Protein 4DZG (pdb70)

B-factor: mean 36.44, std 13.35, range [16.15, 97.82]

Sequence (107 aa):
DITTVPVVQFAGAHHSAQQLGSFTGYDTIHYTLVAAGQTMMTVIGGSSNANFNVFAPGAQPGQAEEAIGRNDGDGQWQGALPASSGYLIQVYQMMRRASARRRGEQQVPHSSLAVVSIQ

Organism: Aeromonas hydrophila subsp. hydrophila (strain ATCC 7966 / DSM 30187 / BCRC 13018 / CCUG 14551 / JCM 1027 / KCTC 2358 / NCIMB 9240 / NCTC 8049) (NCBI:txid380703)

Nearest PDB structures (foldseek):
  4dzg-assembly1_A  TM=1.010E+00  e=2.877E-20  Aeromonas hydrophila sub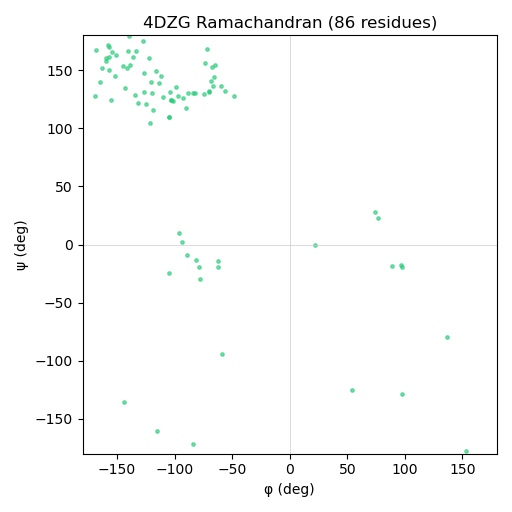sp. hydrophila ATCC 7966
  4g9s-assembly2_B  TM=7.688E-01  e=9.025E-09  Escherichia coli
  4dy5-assembly1_A  TM=7.658E-01  e=7.565E-09  Salmonella enterica subsp. enterica serovar Typhimurium
  4dy5-assembly3_C  TM=7.213E-01  e=1.211E-08  Salmonella enterica subsp. enterica serovar Typhimurium
  3ziw-assembly2_F  TM=6.158E-01  e=2.237E-04  Clostridium perfringens

Foldseek 3Di:
DEAEAEDDFDVFFKDKDDKDWQFYKYKYDYFDAFKKKKKKDDDPQKKKFKQDPPDDVVRDHGPDIQDPVGMDMDGHHDGTIIIMIGGDNVRSVVTDMTDMMMMMGID

CATH classification: 2.60.120.380

Secondary structure (DSSP, 8-state):
--EEEE------SEEE----BTT--EEEE------EEE--EESTT-EEEEE-TT--TTTS--SEE--TTS--EEE-SS---EEEEE--HHHHHTT-B--EE-EEEE-

InterPro domains:
  IPR007280 Peptidase, C-terminal, archaeal/bacterial [PF04151] (49-114)

Solvent-accessible surface area: 6732 Å² total

Radius of gyration: 13.24 Å; Cα contacts (8 Å, |Δi|>4): 279; chains: 1; bounding box: 26×27×37 Å

Structure (mmCIF, N/CA/C/O backbone):
data_4DZG
#
_entry.id   4DZG
#
_cell.length_a   76.259
_cell.length_b   76.259
_cell.length_c   62.443
_cell.angle_alpha   90.00
_cell.angle_beta   90.00
_cell.angle_gamma   120.00
#
_symmetry.space_group_name_H-M   'P 32 2 1'
#
loop_
_entity.id
_entity.type
_entity.pdbx_description
1 polymer PliG
2 non-polymer 'CHLORIDE ION'
3 water water
#
loop_
_atom_site.group_PDB
_atom_site.id
_atom_site.type_symbol
_atom_site.label_atom_id
_atom_site.label_alt_id
_atom_site.label_comp_id
_atom_site.label_asym_id
_atom_site.label_entity_id
_atom_site.label_seq_id
_atom_site.pdbx_PDB_ins_code
_atom_site.Cartn_x
_atom_site.Cartn_y
_atom_site.Cartn_z
_atom_site.occupancy
_atom_site.B_iso_or_equiv
_atom_site.auth_seq_id
_atom_site.auth_comp_id
_atom_site.auth_asym_id
_atom_site.auth_atom_id
_atom_site.pdbx_PDB_model_num
ATOM 7 N N . ASP A 1 2 ? 34.184 -20.323 1.669 1.00 36.06 22 ASP A N 1
ATOM 8 C CA . ASP A 1 2 ? 34.016 -19.826 3.033 1.00 36.92 22 ASP A CA 1
ATOM 9 C C . ASP A 1 2 ? 34.329 -20.894 4.055 1.00 34.74 22 ASP A C 1
ATOM 10 O O . ASP A 1 2 ? 33.882 -22.034 3.946 1.00 38.78 22 ASP A O 1
ATOM 26 N N . ILE A 1 4 ? 34.378 -22.439 7.933 1.00 19.42 24 ILE A N 1
ATOM 27 C CA . ILE A 1 4 ? 33.794 -22.470 9.258 1.00 20.17 24 ILE A CA 1
ATOM 28 C C . ILE A 1 4 ? 34.745 -23.234 10.170 1.00 28.33 24 ILE A C 1
ATOM 29 O O . ILE A 1 4 ? 35.173 -24.335 9.830 1.00 22.26 24 ILE A O 1
ATOM 34 N N . THR A 1 5 ? 35.104 -22.640 11.303 1.00 24.21 25 THR A N 1
ATOM 35 C CA . THR A 1 5 ? 35.895 -23.331 12.312 1.00 20.19 25 THR A CA 1
ATOM 36 C C . THR A 1 5 ? 35.006 -23.592 13.496 1.00 23.33 25 THR A C 1
ATOM 37 O O . THR A 1 5 ? 34.361 -22.670 14.008 1.00 19.76 25 THR A O 1
ATOM 41 N N . THR A 1 6 ? 34.948 -24.853 13.917 1.00 16.15 26 THR A N 1
ATOM 42 C CA . THR A 1 6 ? 34.147 -25.223 15.071 1.00 19.53 26 THR A CA 1
ATOM 43 C C . THR A 1 6 ? 34.997 -25.310 16.327 1.00 26.85 26 THR A C 1
ATOM 44 O O . THR A 1 6 ? 36.026 -25.990 16.338 1.00 22.46 26 THR A O 1
ATOM 48 N N . VAL A 1 7 ? 34.576 -24.611 17.382 1.00 19.74 27 VAL A N 1
ATOM 49 C CA . VAL A 1 7 ? 35.334 -24.587 18.626 1.00 20.63 27 VAL A CA 1
ATOM 50 C C . VAL A 1 7 ? 34.429 -25.099 19.728 1.00 22.46 27 VAL A C 1
ATOM 51 O O . VAL A 1 7 ? 33.504 -24.400 20.147 1.00 23.71 27 VAL A O 1
ATOM 55 N N . PRO A 1 8 ? 34.650 -26.347 20.169 1.00 23.52 28 PRO A N 1
ATOM 56 C CA . PRO A 1 8 ? 33.841 -26.879 21.271 1.00 26.46 28 PRO A CA 1
ATOM 57 C C . PRO A 1 8 ? 34.232 -26.149 22.549 1.00 25.67 28 PRO A C 1
ATOM 58 O O . PRO A 1 8 ? 35.419 -26.004 22.834 1.00 27.49 28 PRO A O 1
ATOM 62 N N . VAL A 1 9 ? 33.264 -25.668 23.312 1.00 23.59 29 VAL A N 1
ATOM 63 C CA A VAL A 1 9 ? 33.558 -25.023 24.594 0.76 22.12 29 VAL A CA 1
ATOM 64 C CA B VAL A 1 9 ? 33.613 -25.061 24.583 0.24 23.06 29 VAL A CA 1
ATOM 65 C C . VAL A 1 9 ? 33.177 -25.960 25.721 1.00 26.96 29 VAL A C 1
ATOM 66 O O . VAL A 1 9 ? 32.044 -26.421 25.780 1.00 26.83 29 VAL A O 1
ATOM 73 N N . GLN A 1 10 ? 34.118 -26.242 26.605 1.00 26.02 30 GLN A N 1
ATOM 74 C CA . GLN A 1 10 ? 33.827 -27.098 27.738 1.00 38.95 30 GLN A CA 1
ATOM 75 C C . GLN A 1 10 ? 34.203 -26.302 28.975 1.00 29.28 30 GLN A C 1
ATOM 76 O O . GLN A 1 10 ? 35.336 -25.878 29.097 1.00 31.22 30 GLN A O 1
ATOM 82 N N . PHE A 1 11 ? 33.252 -26.062 29.870 1.00 26.48 31 PHE A N 1
ATOM 83 C CA . PHE A 1 11 ? 33.556 -25.342 31.114 1.00 31.85 31 PHE A CA 1
ATOM 84 C C . PHE A 1 11 ? 34.500 -26.149 32.007 1.00 31.52 31 PHE A C 1
ATOM 85 O O . PHE A 1 11 ? 34.414 -27.384 32.062 1.00 28.15 31 PHE A O 1
ATOM 93 N N . ALA A 1 12 ? 35.399 -25.467 32.712 1.00 24.86 32 ALA A N 1
ATOM 94 C CA . ALA A 1 12 ? 36.265 -26.152 33.659 1.00 33.38 32 ALA A CA 1
ATOM 95 C C . ALA A 1 12 ? 35.388 -26.838 34.684 1.00 36.46 32 ALA A C 1
ATOM 96 O O . ALA A 1 12 ? 34.180 -26.560 34.771 1.00 31.06 32 ALA A O 1
ATOM 109 N N . GLY A 1 14 ? 33.417 -27.515 37.827 1.00 40.26 34 GLY A N 1
ATOM 110 C CA . GLY A 1 14 ? 32.783 -26.632 38.790 1.00 48.55 34 GLY A CA 1
ATOM 111 C C . GLY A 1 14 ? 32.463 -25.237 38.278 1.00 47.31 34 GLY A C 1
ATOM 112 O O . GLY A 1 14 ? 31.914 -24.416 39.012 1.00 46.70 34 GLY A O 1
ATOM 113 N N . ALA A 1 15 ? 32.802 -24.966 37.020 1.00 36.73 35 ALA A N 1
ATOM 114 C CA . ALA A 1 15 ? 32.549 -23.657 36.430 1.00 31.95 35 ALA A CA 1
ATOM 115 C C . ALA A 1 15 ? 31.263 -23.675 35.607 1.00 33.33 35 ALA A C 1
ATOM 116 O O . ALA A 1 15 ? 30.819 -24.731 35.139 1.00 39.75 35 ALA A O 1
ATOM 118 N N A HIS A 1 16 ? 30.650 -22.508 35.421 0.55 29.45 36 HIS A N 1
ATOM 119 N N B HIS A 1 16 ? 30.679 -22.499 35.427 0.45 29.45 36 HIS A N 1
ATOM 120 C CA A HIS A 1 16 ? 29.436 -22.419 34.600 0.55 28.06 36 HIS A CA 1
ATOM 121 C CA B HIS A 1 16 ? 29.456 -22.378 34.651 0.45 28.62 36 HIS A CA 1
ATOM 122 C C A HIS A 1 16 ? 29.599 -21.382 33.500 0.55 27.12 36 HIS A C 1
ATOM 123 C C B HIS A 1 16 ? 29.605 -21.210 33.694 0.45 27.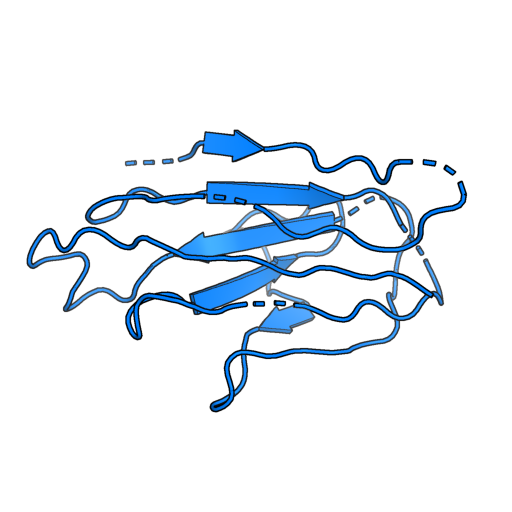54 36 HIS A C 1
ATOM 124 O O A HIS A 1 16 ? 28.623 -20.947 32.881 0.55 25.20 36 HIS A O 1
ATOM 125 O O B HIS A 1 16 ? 28.634 -20.529 33.363 0.45 25.77 36 HIS A O 1
ATOM 138 N N . SER A 1 17 ? 30.842 -20.986 33.258 1.00 26.92 37 SER A N 1
ATOM 139 C CA . SER A 1 17 ? 31.129 -19.959 32.271 1.00 28.81 37 SER A CA 1
ATOM 140 C C . SER A 1 17 ? 32.549 -20.086 31.744 1.00 29.52 37 SER A C 1
ATOM 141 O O . SER A 1 17 ? 33.401 -20.758 32.343 1.00 25.07 37 SER A O 1
ATOM 144 N N . ALA A 1 18 ? 32.796 -19.421 30.622 1.00 27.53 38 ALA A N 1
ATOM 145 C CA . ALA A 1 18 ? 34.141 -19.302 30.068 1.00 32.74 38 ALA A CA 1
ATOM 146 C C . ALA A 1 18 ? 34.175 -18.116 29.132 1.00 31.90 38 ALA A C 1
ATOM 147 O O . ALA A 1 18 ? 33.149 -17.662 28.637 1.00 25.56 38 ALA A O 1
ATOM 149 N N . GLN A 1 19 ? 35.372 -17.599 28.918 1.00 27.85 39 GLN A N 1
ATOM 150 C CA A GLN A 1 19 ? 35.596 -16.585 27.916 0.54 28.54 39 GLN A CA 1
ATOM 151 C CA B GLN A 1 19 ? 35.585 -16.606 27.873 0.46 28.87 39 GLN A CA 1
ATOM 152 C C . GLN A 1 19 ? 36.511 -17.187 26.836 1.00 30.53 39 GLN A C 1
ATOM 153 O O . GLN A 1 19 ? 37.536 -17.793 27.164 1.00 31.30 39 GLN A O 1
ATOM 164 N N . LEU A 1 20 ? 36.155 -17.008 25.569 1.00 23.94 40 LEU A N 1
ATOM 165 C CA . LEU A 1 20 ? 37.044 -17.393 24.470 1.00 26.68 40 LEU A CA 1
ATOM 166 C C . LEU A 1 20 ? 37.506 -16.177 23.660 1.00 31.53 40 LEU A C 1
ATOM 167 O O . LEU A 1 20 ? 36.757 -15.213 23.456 1.00 30.28 40 LEU A O 1
ATOM 183 N N . GLY A 1 22 ? 39.127 -15.106 19.936 1.00 35.45 42 GLY A N 1
ATOM 184 C CA . GLY A 1 22 ? 39.332 -15.604 18.595 1.00 35.44 42 GLY A CA 1
ATOM 185 C C . GLY A 1 22 ? 39.408 -14.483 17.590 1.00 36.69 42 GLY A C 1
ATOM 186 O O . GLY A 1 22 ? 39.344 -13.300 17.940 1.00 34.63 42 GLY A O 1
ATOM 187 N N . SER A 1 23 ? 39.554 -14.869 16.331 1.00 29.01 43 SER A N 1
ATOM 188 C CA . SER A 1 23 ? 39.598 -13.923 15.234 1.00 30.99 43 SER A CA 1
ATOM 189 C C . SER A 1 23 ? 39.210 -14.659 13.965 1.00 35.74 43 SER A C 1
ATOM 190 O O . SER A 1 23 ? 39.427 -15.862 13.848 1.00 37.21 43 SER A O 1
ATOM 193 N N . PHE A 1 24 ? 38.605 -13.939 13.033 1.00 34.13 44 PHE A N 1
ATOM 194 C CA . PHE A 1 24 ? 38.286 -14.490 11.724 1.00 30.79 44 PHE A CA 1
ATOM 195 C C . PHE A 1 24 ? 38.309 -13.336 10.743 1.00 32.06 44 PHE A C 1
ATOM 196 O O . PHE A 1 24 ? 38.266 -12.169 11.153 1.00 32.62 44 PHE A O 1
ATOM 204 N N . THR A 1 25 ? 38.387 -13.653 9.454 1.00 28.57 45 THR A N 1
ATOM 205 C CA . THR A 1 25 ? 38.512 -12.636 8.424 1.00 30.74 45 THR A CA 1
ATOM 206 C C . THR A 1 25 ? 37.437 -12.825 7.369 1.00 34.01 45 THR A C 1
ATOM 207 O O . THR A 1 25 ? 37.009 -13.951 7.105 1.00 32.84 45 THR A O 1
ATOM 211 N N . GLY A 1 26 ? 36.987 -11.715 6.791 1.00 33.53 46 GLY A N 1
ATOM 212 C CA . GLY A 1 26 ? 36.023 -11.747 5.710 1.00 32.05 46 GLY A CA 1
ATOM 213 C C . GLY A 1 26 ? 34.772 -12.529 6.035 1.00 33.46 46 GLY A C 1
ATOM 214 O O . GLY A 1 26 ? 34.092 -12.259 7.035 1.00 30.10 46 GLY A O 1
ATOM 215 N N . TYR A 1 27 ? 34.465 -13.509 5.185 1.00 31.85 47 TYR A N 1
ATOM 216 C CA . TYR A 1 27 ? 33.236 -14.289 5.325 1.00 34.64 47 TYR A CA 1
ATOM 217 C C . TYR A 1 27 ? 33.439 -15.564 6.117 1.00 33.12 47 TYR A C 1
ATOM 218 O O . TYR A 1 27 ? 32.509 -16.362 6.255 1.00 28.37 47 TYR A O 1
ATOM 227 N N . ASP A 1 28 ? 34.656 -15.782 6.607 1.00 30.50 48 ASP A N 1
ATOM 228 C CA . ASP A 1 28 ? 34.893 -16.920 7.485 1.00 30.74 48 ASP A CA 1
ATOM 229 C C . ASP A 1 28 ? 34.107 -16.702 8.754 1.00 33.08 48 ASP A C 1
ATOM 230 O O . ASP A 1 28 ? 33.808 -15.554 9.120 1.00 27.16 48 ASP A O 1
ATOM 235 N N . THR A 1 29 ? 33.762 -17.798 9.421 1.00 26.54 49 THR A N 1
ATOM 236 C CA . THR A 1 29 ? 33.000 -17.724 10.647 1.00 27.52 49 THR A CA 1
ATOM 237 C C . TH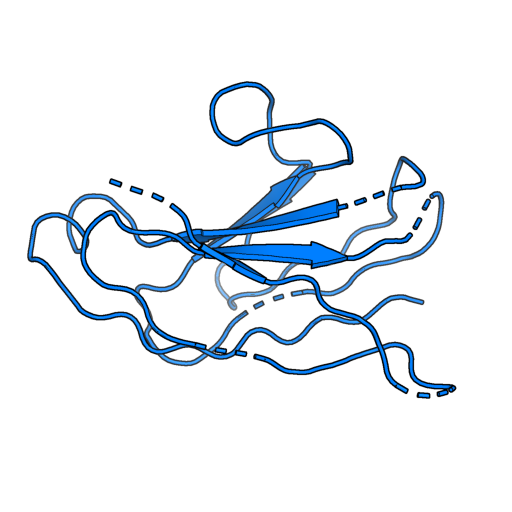R A 1 29 ? 33.501 -18.747 11.642 1.00 28.30 49 THR A C 1
ATOM 238 O O . THR A 1 29 ? 34.258 -19.652 11.298 1.00 25.55 49 THR A O 1
ATOM 242 N N . ILE A 1 30 ? 33.076 -18.586 12.882 1.00 24.74 50 ILE A N 1
ATOM 243 C CA . ILE A 1 30 ? 33.441 -19.507 13.946 1.00 20.11 50 ILE A CA 1
ATOM 244 C C . ILE A 1 30 ? 32.177 -19.995 14.614 1.00 25.46 50 ILE A C 1
ATOM 245 O O . ILE A 1 30 ? 31.286 -19.192 14.931 1.00 25.26 50 ILE A O 1
ATOM 250 N N . HIS A 1 31 ? 32.074 -21.314 14.778 1.00 18.70 51 HIS A N 1
ATOM 251 C CA . HIS A 1 31 ? 30.968 -21.908 15.514 1.00 21.18 51 HIS A CA 1
ATOM 252 C C . HIS A 1 31 ? 31.464 -22.352 16.874 1.00 22.84 51 HIS A C 1
ATOM 253 O O . HIS A 1 31 ? 32.229 -23.321 16.990 1.00 21.03 51 HIS A O 1
ATOM 260 N N . TYR A 1 32 ? 31.032 -21.653 17.914 1.00 19.54 52 TYR A N 1
ATOM 261 C CA . TYR A 1 32 ? 31.361 -22.081 19.267 1.00 19.53 52 TYR A CA 1
ATOM 262 C C . TYR A 1 32 ? 30.231 -22.970 19.762 1.00 23.41 52 TYR A C 1
ATOM 263 O O . TYR A 1 32 ? 29.059 -22.574 19.725 1.00 26.98 52 TYR A O 1
ATOM 272 N N . THR A 1 33 ? 30.557 -24.178 20.209 1.00 19.27 53 THR A N 1
ATOM 273 C CA . THR A 1 33 ? 29.486 -25.092 20.607 1.00 20.59 53 THR A CA 1
ATOM 274 C C . THR A 1 33 ? 29.577 -25.412 22.092 1.00 23.97 53 THR A C 1
ATOM 275 O O . THR A 1 33 ? 30.667 -25.477 22.670 1.00 22.71 53 THR A O 1
ATOM 279 N N . LEU A 1 34 ? 28.421 -25.660 22.688 1.00 23.27 54 LEU A N 1
ATOM 280 C CA . LEU A 1 34 ? 28.303 -25.774 24.134 1.00 30.53 54 LEU A CA 1
ATOM 281 C C . LEU A 1 34 ? 27.089 -26.640 24.446 1.00 26.73 54 LEU A C 1
ATOM 282 O O . LEU A 1 34 ? 25.978 -26.370 23.985 1.00 25.65 54 LEU A O 1
ATOM 287 N N . VAL A 1 35 ? 27.310 -27.701 25.205 1.00 29.04 55 VAL A N 1
ATOM 288 C CA . VAL A 1 35 ? 26.225 -28.588 25.612 1.00 33.23 55 VAL A CA 1
ATOM 289 C C . VAL A 1 35 ? 25.513 -27.999 26.828 1.00 31.26 55 VAL A C 1
ATOM 290 O O . VAL A 1 35 ? 26.150 -27.605 27.794 1.00 30.16 55 VAL A O 1
ATOM 294 N N . ALA A 1 36 ? 24.188 -27.923 26.774 1.00 25.94 56 ALA A N 1
ATOM 295 C CA . ALA A 1 36 ? 23.428 -27.372 27.890 1.00 24.49 56 ALA A CA 1
ATOM 296 C C . ALA A 1 36 ? 22.106 -28.110 28.053 1.00 26.88 56 ALA A C 1
ATOM 297 O O . ALA A 1 36 ? 21.758 -28.928 27.221 1.00 25.63 56 ALA A O 1
ATOM 310 N N . ALA A 1 38 ? 17.826 -28.118 28.714 1.00 26.33 58 ALA A N 1
ATOM 311 C CA . ALA A 1 38 ? 16.599 -27.342 28.567 1.00 30.84 58 ALA A CA 1
ATOM 312 C C . ALA A 1 38 ? 16.255 -26.683 29.905 1.00 32.12 58 ALA A C 1
ATOM 313 O O . ALA A 1 38 ? 16.325 -27.320 30.958 1.00 28.51 58 ALA A O 1
ATOM 315 N N . GLY A 1 39 ? 15.874 -25.411 29.871 1.00 29.38 59 GLY A N 1
ATOM 316 C CA . GLY A 1 39 ? 15.414 -24.756 31.084 1.00 31.92 59 GLY A CA 1
ATOM 317 C C . GLY A 1 39 ? 16.510 -23.961 31.772 1.00 30.52 59 GLY A C 1
ATOM 318 O O . GLY A 1 39 ? 16.225 -23.117 32.609 1.00 31.05 59 GLY A O 1
ATOM 319 N N . GLN A 1 40 ? 17.764 -24.238 31.434 1.00 26.45 60 GLN A N 1
ATOM 320 C CA . GLN A 1 40 ? 18.873 -23.424 31.931 1.00 31.61 60 GLN A CA 1
ATOM 321 C C . GLN A 1 40 ? 18.871 -22.090 31.207 1.00 34.92 60 GLN A C 1
ATOM 322 O O . GLN A 1 40 ? 18.347 -21.972 30.100 1.00 31.79 60 GLN A O 1
ATOM 328 N N . THR A 1 41 ? 19.457 -21.079 31.833 1.00 33.28 61 THR A N 1
ATOM 329 C CA . THR A 1 41 ? 19.565 -19.774 31.199 1.00 31.87 61 THR A CA 1
ATOM 330 C C . THR A 1 41 ? 20.980 -19.560 30.687 1.00 35.35 61 THR A C 1
ATOM 331 O O . THR A 1 41 ? 21.947 -19.675 31.447 1.00 33.57 61 THR A O 1
ATOM 335 N N . MET A 1 42 ? 21.097 -19.263 29.397 1.00 31.42 62 MET A N 1
ATOM 336 C CA A MET A 1 42 ? 22.404 -18.990 28.823 0.30 32.76 62 MET A CA 1
ATOM 337 C CA B MET A 1 42 ? 22.389 -19.000 28.770 0.70 33.03 62 MET A CA 1
ATOM 338 C C . MET A 1 42 ? 22.582 -17.504 28.559 1.00 34.30 62 MET A C 1
ATOM 339 O O . MET A 1 42 ? 21.681 -16.823 28.060 1.00 31.16 62 MET A O 1
ATOM 348 N N . THR A 1 43 ? 23.755 -17.002 28.912 1.00 28.37 63 THR A N 1
ATOM 349 C CA . THR A 1 43 ? 24.075 -15.606 28.687 1.00 30.42 63 THR A CA 1
ATOM 350 C C . THR A 1 43 ? 25.295 -15.562 27.775 1.00 28.51 63 THR A C 1
ATOM 351 O O . THR A 1 43 ? 26.290 -16.246 28.014 1.00 27.49 63 THR A O 1
ATOM 355 N N . VAL A 1 44 ? 25.209 -14.768 26.717 1.00 27.87 64 VAL A N 1
ATOM 356 C CA . VAL A 1 44 ? 26.281 -14.683 25.738 1.00 26.51 64 VAL A CA 1
ATOM 357 C C . VAL A 1 44 ? 26.633 -13.217 25.555 1.00 33.80 64 VAL A C 1
ATOM 358 O O . VAL A 1 44 ? 25.749 -12.378 25.390 1.00 27.84 64 VAL A O 1
ATOM 373 N N . ILE A 1 46 ? 29.535 -10.709 23.468 1.00 30.73 66 ILE A N 1
ATOM 374 C CA . ILE A 1 46 ? 30.657 -10.617 22.543 1.00 25.83 66 ILE A CA 1
ATOM 375 C C . ILE A 1 46 ? 31.330 -9.255 22.662 1.00 31.82 66 ILE A C 1
ATOM 376 O O . ILE A 1 46 ? 30.657 -8.232 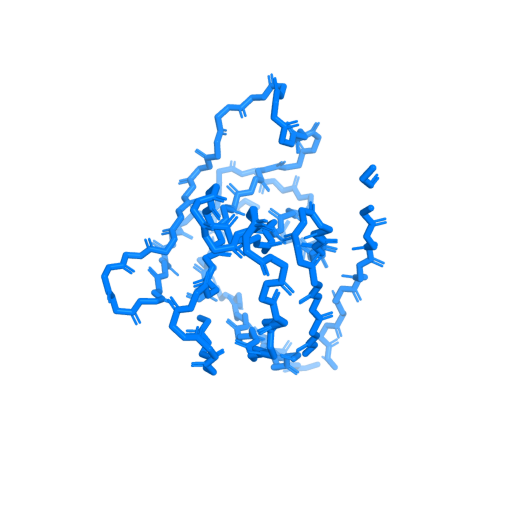22.812 1.00 31.55 66 ILE A O 1
ATOM 381 N N . GLY A 1 47 ? 32.657 -9.239 22.603 1.00 34.99 67 GLY A N 1
ATOM 382 C CA . GLY A 1 47 ? 33.392 -7.985 22.673 1.00 35.92 67 GLY A CA 1
ATOM 383 C C . GLY A 1 47 ? 34.553 -7.966 21.700 1.00 34.55 67 GLY A C 1
ATOM 384 O O . GLY A 1 47 ? 34.796 -8.942 20.984 1.00 28.73 67 GLY A O 1
ATOM 385 N N . GLY A 1 48 ? 35.273 -6.849 21.685 1.00 33.19 68 GLY A N 1
ATOM 386 C CA . GLY A 1 48 ? 36.376 -6.649 20.765 1.00 40.37 68 GLY A CA 1
ATOM 387 C C . GLY A 1 48 ? 35.890 -5.853 19.567 1.00 40.40 68 GLY A C 1
ATOM 388 O O . GLY A 1 48 ? 35.259 -4.806 19.727 1.00 41.68 68 GLY A O 1
ATOM 389 N N . SER A 1 49 ? 36.166 -6.352 18.367 1.00 32.40 69 SER A N 1
ATOM 390 C CA . SER A 1 49 ? 35.781 -5.642 17.146 1.00 35.10 69 SER A CA 1
ATOM 391 C C . SER A 1 49 ? 34.280 -5.353 17.085 1.00 29.72 69 SER A C 1
ATOM 392 O O . SER A 1 49 ? 33.462 -6.244 17.302 1.00 31.66 69 SER A O 1
ATOM 395 N N . SER A 1 50 ? 33.931 -4.112 16.756 1.00 34.84 70 SER A N 1
ATOM 396 C CA . SER A 1 50 ? 32.534 -3.716 16.569 1.00 41.44 70 SER A CA 1
ATOM 397 C C . SER A 1 50 ? 31.862 -4.479 15.421 1.00 40.17 70 SER A C 1
ATOM 398 O O . SER A 1 50 ? 30.634 -4.462 15.276 1.00 40.86 70 SER A O 1
ATOM 401 N N . ASN A 1 51 ? 32.672 -5.141 14.600 1.00 33.11 71 ASN A N 1
ATOM 402 C CA . ASN A 1 51 ? 32.144 -5.886 13.460 1.00 29.82 71 ASN A CA 1
ATOM 403 C C . ASN A 1 51 ? 31.629 -7.254 13.866 1.00 31.61 71 ASN A C 1
ATOM 404 O O . ASN A 1 51 ? 30.949 -7.919 13.085 1.00 35.31 71 ASN A O 1
ATOM 409 N N . ALA A 1 52 ? 31.964 -7.681 15.087 1.00 33.90 72 ALA A N 1
ATOM 410 C CA . ALA A 1 52 ? 31.582 -9.012 15.568 1.00 29.80 72 ALA A CA 1
ATOM 411 C C . ALA A 1 52 ? 30.105 -9.101 15.934 1.00 32.24 72 ALA A C 1
ATOM 412 O O . ALA A 1 52 ? 29.598 -8.265 16.675 1.00 30.88 72 ALA A O 1
ATOM 414 N N . ASN A 1 53 ? 29.425 -10.121 15.412 1.00 26.76 73 ASN A N 1
ATOM 415 C CA . ASN A 1 53 ? 28.045 -10.406 15.785 1.00 29.25 73 ASN A CA 1
ATOM 416 C C . ASN A 1 53 ? 27.895 -11.896 16.063 1.00 29.46 73 ASN A C 1
ATOM 417 O O . ASN A 1 53 ? 28.782 -12.675 15.717 1.00 28.27 73 ASN A O 1
ATOM 422 N N . PHE A 1 54 ? 26.786 -12.299 16.680 1.00 25.05 74 PHE A N 1
ATOM 423 C CA . PHE A 1 54 ? 26.523 -13.732 16.866 1.00 23.26 74 PHE A CA 1
ATOM 424 C C . PHE A 1 54 ? 25.049 -14.092 16.765 1.00 26.61 74 PHE A C 1
ATOM 425 O O . PHE A 1 54 ? 24.168 -13.261 17.026 1.00 26.30 74 PHE A O 1
ATOM 433 N N . ASN A 1 55 ? 24.807 -15.339 16.372 1.00 27.53 75 ASN A N 1
ATOM 434 C CA . ASN A 1 55 ? 23.486 -15.958 16.403 1.00 26.92 75 ASN A CA 1
ATOM 435 C C . ASN A 1 55 ? 23.580 -17.182 17.295 1.00 29.53 75 ASN A C 1
ATOM 436 O O . ASN A 1 55 ? 24.574 -17.907 17.249 1.00 25.47 75 ASN A O 1
ATOM 441 N N . VAL A 1 56 ? 22.560 -17.431 18.107 1.00 27.69 76 VAL A N 1
ATOM 442 C CA . VAL A 1 56 ? 22.554 -18.635 18.932 1.00 22.08 76 VAL A CA 1
ATOM 443 C C . VAL A 1 56 ? 21.604 -19.637 18.292 1.00 28.71 76 VAL A C 1
ATOM 444 O O . VAL A 1 56 ? 20.430 -19.333 18.051 1.00 24.37 76 VAL A O 1
ATOM 448 N N . PHE A 1 57 ? 22.115 -20.830 18.010 1.00 19.63 77 PHE A N 1
ATOM 449 C CA . PHE A 1 57 ? 21.289 -21.866 17.432 1.00 23.60 77 PHE A CA 1
ATOM 450 C C . PHE A 1 57 ? 21.112 -23.011 18.405 1.00 28.46 77 PHE A C 1
ATOM 451 O O . PHE A 1 57 ? 22.069 -23.428 19.062 1.00 22.12 77 PHE A O 1
ATOM 459 N N . ALA A 1 58 ? 19.891 -23.531 18.459 1.00 27.70 78 ALA A N 1
ATOM 460 C CA . ALA A 1 58 ? 19.568 -24.700 19.273 1.00 23.88 78 ALA A CA 1
ATOM 461 C C . ALA A 1 58 ? 20.168 -25.951 18.648 1.00 23.61 78 ALA A C 1
ATOM 462 O O . ALA A 1 58 ? 20.630 -25.917 17.506 1.00 26.19 78 ALA A O 1
ATOM 464 N N . PRO A 1 59 ? 20.172 -27.071 19.388 1.00 23.93 79 PRO A N 1
ATOM 465 C CA . PRO A 1 59 ? 20.849 -28.287 18.904 1.00 24.85 79 PRO A CA 1
ATOM 466 C C . PRO A 1 59 ? 20.300 -28.797 17.580 1.00 23.51 79 PRO A C 1
ATOM 467 O O . PRO A 1 59 ? 19.084 -28.852 17.372 1.00 23.62 79 PRO A O 1
ATOM 471 N N . GLY A 1 60 ? 21.201 -29.171 16.682 1.00 21.76 80 GLY A N 1
ATOM 472 C CA . GLY A 1 60 ? 20.801 -29.684 15.383 1.00 23.13 80 GLY A CA 1
ATOM 473 C C . GLY A 1 60 ? 20.620 -28.595 14.341 1.00 30.27 80 GLY A C 1
ATOM 474 O O . GLY A 1 60 ? 20.614 -28.885 13.150 1.00 31.47 80 GLY A O 1
ATOM 475 N N . ALA A 1 61 ? 20.470 -27.343 14.774 1.00 25.80 81 ALA A N 1
ATOM 476 C CA . ALA A 1 61 ? 20.183 -26.266 13.819 1.00 25.79 81 ALA A CA 1
ATOM 477 C C . ALA A 1 61 ? 21.475 -25.658 13.268 1.00 28.54 81 ALA A C 1
ATOM 478 O O . ALA A 1 61 ? 22.378 -25.313 14.032 1.00 25.21 81 ALA A O 1
ATOM 480 N N . GLN A 1 62 ? 21.559 -25.536 11.945 1.00 35.73 82 GLN A N 1
ATOM 481 C CA . GLN A 1 62 ? 22.729 -24.943 11.297 1.00 36.19 82 GLN A CA 1
ATOM 482 C C . GLN A 1 62 ? 22.359 -23.618 10.658 1.00 31.10 82 GLN A C 1
ATOM 483 O O . GLN A 1 62 ? 21.242 -23.458 10.160 1.00 30.89 82 GLN A O 1
ATOM 489 N N . PRO A 1 63 ? 23.291 -22.651 10.676 1.00 30.21 83 PRO A N 1
ATOM 490 C CA . PRO A 1 63 ? 23.053 -21.397 9.953 1.00 33.04 83 PRO A CA 1
ATOM 491 C C . PRO A 1 63 ? 22.564 -21.700 8.540 1.00 32.35 83 PRO A C 1
ATOM 492 O O . PRO A 1 63 ? 23.182 -22.492 7.827 1.00 33.87 83 PRO A O 1
ATOM 496 N N . GLY A 1 64 ? 21.450 -21.093 8.158 1.00 31.66 84 GLY A N 1
ATOM 497 C CA . GLY A 1 64 ? 20.882 -21.314 6.846 1.00 40.13 84 GLY A CA 1
ATOM 498 C C . GLY A 1 64 ? 19.768 -22.337 6.831 1.00 40.21 84 GLY A C 1
ATOM 499 O O . GLY A 1 64 ? 18.972 -22.366 5.895 1.00 36.93 84 GLY A O 1
ATOM 500 N N . GLN A 1 65 ? 19.711 -23.180 7.861 1.00 35.07 85 GLN A N 1
ATOM 501 C CA . GLN A 1 65 ? 18.741 -24.282 7.901 1.00 37.51 85 GLN A CA 1
ATOM 502 C C . GLN A 1 65 ? 17.565 -24.040 8.851 1.00 35.64 85 GLN A C 1
ATOM 503 O O . GLN A 1 65 ? 16.481 -24.606 8.668 1.00 32.29 85 GLN A O 1
ATOM 509 N N . ALA A 1 66 ? 17.769 -23.189 9.848 1.00 29.89 86 ALA A N 1
ATOM 510 C CA . ALA A 1 66 ? 16.701 -22.862 10.790 1.00 36.17 86 ALA A CA 1
ATOM 511 C C . ALA A 1 66 ? 16.950 -21.488 11.395 1.00 33.02 86 ALA A C 1
ATOM 512 O O . ALA A 1 66 ? 18.050 -20.951 11.274 1.00 32.77 86 ALA A O 1
ATOM 514 N N . GLU A 1 67 ? 15.939 -20.915 12.040 1.00 28.73 87 GLU A N 1
ATOM 515 C CA A GLU A 1 67 ? 16.124 -19.630 12.695 0.58 32.22 87 GLU A CA 1
ATOM 516 C CA B GLU A 1 67 ? 16.081 -19.630 12.726 0.42 33.28 87 GLU A CA 1
ATOM 517 C C . GLU A 1 67 ? 16.871 -19.771 14.019 1.00 34.48 87 GLU A C 1
ATOM 518 O O . GLU A 1 67 ? 16.691 -20.745 14.761 1.00 32.36 87 GLU A O 1
ATOM 529 N N . ALA A 1 68 ? 17.727 -18.791 14.294 1.00 28.78 88 ALA A N 1
ATOM 530 C CA . ALA A 1 68 ? 18.442 -18.721 15.562 1.00 29.69 88 ALA A CA 1
ATOM 531 C C . ALA A 1 68 ? 17.423 -18.441 16.658 1.00 32.76 88 ALA A C 1
ATOM 532 O O . ALA A 1 68 ? 16.381 -17.835 16.408 1.00 28.57 88 ALA A O 1
ATOM 534 N N . ILE A 1 69 ? 17.712 -18.874 17.877 1.00 28.87 89 ILE A N 1
ATOM 535 C CA . ILE A 1 69 ? 16.811 -18.575 18.975 1.00 27.44 89 ILE A CA 1
ATOM 536 C C . ILE A 1 69 ? 17.215 -17.248 19.592 1.00 27.18 89 ILE A C 1
ATOM 537 O O . ILE A 1 69 ? 16.506 -16.696 20.417 1.00 31.08 89 ILE A O 1
ATOM 542 N N . GLY A 1 70 ? 18.36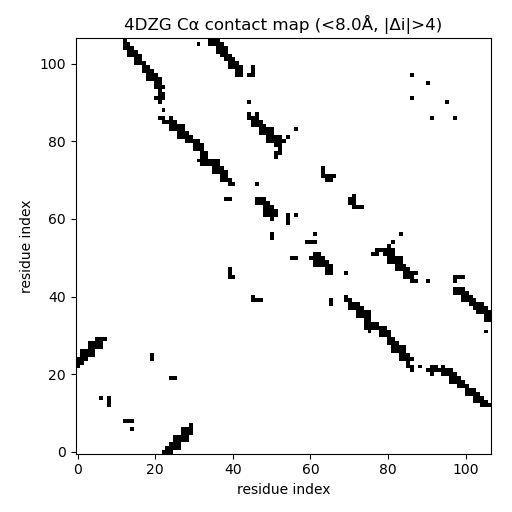2 -16.727 19.179 1.00 26.91 90 GLY A N 1
ATOM 543 C CA . GLY A 1 70 ? 18.817 -15.458 19.716 1.00 27.92 90 GLY A CA 1
ATOM 544 C C . GLY A 1 70 ? 19.981 -14.888 18.947 1.00 30.91 90 GLY A C 1
ATOM 545 O O . GLY A 1 70 ? 20.605 -15.587 18.142 1.00 26.82 90 GLY A O 1
ATOM 546 N N . ARG A 1 71 ? 20.286 -13.620 19.206 1.00 27.18 91 ARG A N 1
ATOM 547 C CA . ARG A 1 71 ? 21.430 -12.972 18.582 1.00 28.99 91 ARG A CA 1
ATOM 548 C C . ARG A 1 71 ? 21.838 -11.818 19.465 1.00 30.38 91 ARG A C 1
ATOM 549 O O . ARG A 1 71 ? 21.113 -11.457 20.385 1.00 33.11 91 ARG A O 1
ATOM 557 N N . ASN A 1 72 ? 22.990 -11.226 19.182 1.00 29.12 92 ASN A N 1
ATOM 558 C CA . ASN A 1 72 ? 23.458 -10.106 19.985 1.00 24.99 92 ASN A CA 1
ATOM 559 C C . ASN A 1 72 ? 22.555 -8.892 19.826 1.00 31.19 92 ASN A C 1
ATOM 560 O O . ASN A 1 72 ? 22.140 -8.564 18.719 1.00 30.69 92 ASN A O 1
ATOM 565 N N . ASP A 1 73 ? 22.237 -8.239 20.937 1.00 34.91 93 ASP A N 1
ATOM 566 C CA . ASP A 1 73 ? 21.539 -6.966 20.877 1.00 37.14 93 ASP A CA 1
ATOM 567 C C . ASP A 1 73 ? 22.575 -5.868 20.668 1.00 42.41 93 ASP A C 1
ATOM 568 O O . ASP A 1 73 ? 23.757 -6.157 20.461 1.00 42.05 93 ASP A O 1
ATOM 573 N N . GLY A 1 74 ? 22.140 -4.615 20.752 1.00 39.91 94 GLY A N 1
ATOM 574 C CA . GLY A 1 74 ? 23.012 -3.490 20.463 1.00 40.24 94 GLY A CA 1
ATOM 575 C C . GLY A 1 74 ? 24.198 -3.382 21.401 1.00 48.11 94 GLY A C 1
ATOM 576 O O . GLY A 1 74 ? 25.187 -2.716 21.085 1.00 48.55 94 GLY A O 1
ATOM 577 N N . ASP A 1 75 ? 24.094 -4.030 22.559 1.00 46.02 95 ASP A N 1
ATOM 578 C CA . ASP A 1 75 ? 25.156 -4.015 23.559 1.00 43.60 95 ASP A CA 1
ATOM 579 C C . ASP A 1 75 ? 26.059 -5.254 23.452 1.00 46.02 95 ASP A C 1
ATOM 580 O O . ASP A 1 75 ? 26.893 -5.508 24.328 1.00 44.80 95 ASP A O 1
ATOM 585 N N . GLY A 1 76 ? 25.876 -6.026 22.382 1.00 36.81 96 GLY A N 1
ATOM 586 C CA . GLY A 1 76 ? 26.682 -7.211 22.143 1.00 38.34 96 GLY A CA 1
ATOM 587 C C . GLY A 1 76 ? 26.296 -8.411 22.997 1.00 34.43 96 GLY A C 1
ATOM 588 O O . GLY A 1 76 ? 27.107 -9.322 23.211 1.00 32.41 96 GLY A O 1
ATOM 589 N N . GLN A 1 77 ? 25.061 -8.442 23.483 1.00 29.81 97 GLN A N 1
ATOM 590 C CA . GLN A 1 77 ? 24.695 -9.516 24.410 1.00 35.11 97 GLN A CA 1
ATOM 591 C C . GLN A 1 77 ? 23.338 -10.161 24.141 1.00 36.04 97 GLN A C 1
ATOM 592 O O . GLN A 1 77 ? 22.492 -9.606 23.435 1.00 31.90 97 GLN A O 1
ATOM 598 N N . TRP A 1 78 ? 23.159 -11.355 24.699 1.00 31.36 98 TRP A N 1
ATOM 599 C CA . TRP A 1 78 ? 21.887 -12.065 24.630 1.00 36.03 98 TRP A CA 1
ATOM 600 C C . TRP A 1 78 ? 21.762 -12.959 25.845 1.00 38.01 98 TRP A C 1
ATOM 601 O O . TRP A 1 78 ? 22.752 -13.508 26.337 1.00 34.53 98 TRP A O 1
ATOM 612 N N . GLN A 1 79 ? 20.538 -13.101 26.328 1.00 34.99 99 GLN A N 1
ATOM 613 C CA . GLN A 1 79 ? 20.256 -14.000 27.432 1.00 32.61 99 GLN A CA 1
ATOM 614 C C . GLN A 1 79 ? 18.902 -14.646 27.206 1.00 35.83 99 GLN A C 1
ATOM 615 O O . GLN A 1 79 ? 17.937 -13.966 26.844 1.00 35.95 99 GLN A O 1
ATOM 621 N N . GLY A 1 80 ? 18.821 -15.955 27.418 1.00 32.09 100 GLY A N 1
ATOM 622 C CA . GLY A 1 80 ? 17.541 -16.633 27.300 1.00 33.91 100 GLY A CA 1
ATOM 623 C C . GLY A 1 80 ? 17.501 -18.006 27.947 1.00 36.36 100 GLY A C 1
ATOM 624 O O . GLY A 1 80 ? 18.525 -18.691 28.063 1.00 30.66 100 GLY A O 1
ATOM 625 N N . ALA A 1 81 ? 16.307 -18.400 28.381 1.00 32.23 101 ALA A N 1
ATOM 626 C CA . ALA A 1 81 ? 16.055 -19.757 28.853 1.00 35.76 101 ALA A CA 1
ATOM 627 C C . ALA A 1 81 ? 16.107 -20.712 27.659 1.00 33.93 101 ALA A C 1
ATOM 628 O O . ALA A 1 81 ? 15.517 -20.451 26.612 1.00 37.35 101 ALA A O 1
ATOM 630 N N . LEU A 1 82 ? 16.826 -21.815 27.805 1.00 30.75 102 LEU A N 1
ATOM 631 C CA . LEU A 1 82 ? 17.049 -22.716 26.674 1.00 24.97 102 LEU A CA 1
ATOM 632 C C . LEU A 1 82 ? 15.880 -23.688 26.488 1.00 28.21 102 LEU A C 1
ATOM 633 O O . LEU A 1 82 ? 15.453 -24.326 27.446 1.00 27.51 102 LEU A O 1
ATOM 638 N N . PRO A 1 83 ? 15.355 -23.801 25.254 1.00 27.60 103 PRO A N 1
ATOM 639 C CA . PRO A 1 83 ? 14.145 -24.610 25.056 1.00 26.25 103 PRO A CA 1
ATOM 640 C C . PRO A 1 83 ? 14.460 -26.107 25.005 1.00 26.10 103 PRO A C 1
ATOM 641 O O . PRO A 1 83 ? 13.572 -26.943 25.207 1.00 27.00 103 PRO A O 1
ATOM 645 N N . ALA A 1 84 ? 15.720 -26.431 24.738 1.00 20.54 104 ALA A N 1
ATOM 646 C CA . ALA A 1 84 ? 16.111 -27.798 24.414 1.00 21.17 104 ALA A CA 1
ATOM 647 C C . ALA A 1 84 ? 17.422 -28.176 25.095 1.00 23.07 104 ALA A C 1
ATOM 648 O O . ALA A 1 84 ? 18.238 -27.314 25.437 1.00 23.65 104 ALA A O 1
ATOM 650 N N . SER A 1 85 ? 17.607 -29.473 25.308 1.00 22.93 105 SER A N 1
ATOM 651 C CA A SER A 1 85 ? 18.873 -29.983 25.828 0.74 24.01 105 SER A CA 1
ATOM 652 C CA B SER A 1 85 ? 18.855 -30.015 25.827 0.26 22.91 105 SER A CA 1
ATOM 653 C C . SER A 1 85 ? 19.744 -30.428 24.656 1.00 24.66 105 SER A C 1
ATOM 654 O O . SER A 1 85 ? 19.245 -30.928 23.642 1.00 27.21 105 SER A O 1
ATOM 659 N N . GLY A 1 86 ? 21.049 -30.225 24.782 1.00 25.16 106 GLY A N 1
ATOM 660 C CA . GLY A 1 86 ? 21.957 -30.699 23.756 1.00 20.71 106 GLY A CA 1
ATOM 661 C C . GLY A 1 86 ? 23.018 -29.672 23.425 1.00 26.67 10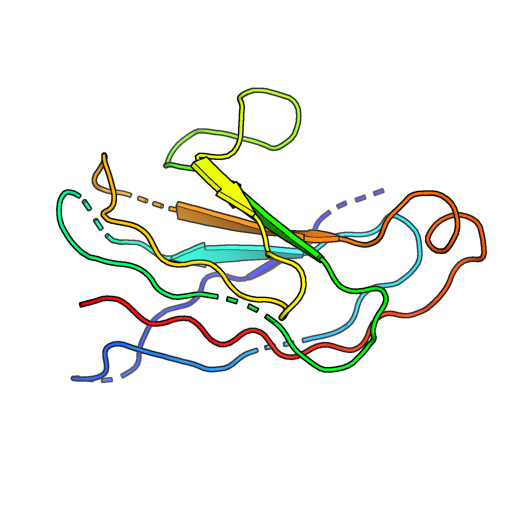6 GLY A C 1
ATOM 662 O O . GLY A 1 86 ? 23.259 -28.749 24.190 1.00 27.97 106 GLY A O 1
ATOM 674 N N . TYR A 1 88 ? 24.427 -26.621 21.822 1.00 22.33 108 TYR A N 1
ATOM 675 C CA . TYR A 1 88 ? 24.073 -25.353 21.207 1.00 22.58 108 TYR A CA 1
ATOM 676 C C . TYR A 1 88 ? 25.215 -24.854 20.351 1.00 23.70 108 TYR A C 1
ATOM 677 O O . TYR A 1 88 ? 26.356 -25.266 20.526 1.00 22.98 108 TYR A O 1
ATOM 686 N N . LEU A 1 89 ? 24.903 -23.945 19.438 1.00 22.66 109 LEU A N 1
ATOM 687 C CA . LEU A 1 89 ? 25.890 -23.442 18.501 1.00 23.46 109 LEU A CA 1
ATOM 688 C C . LEU A 1 89 ? 25.782 -21.931 18.500 1.00 24.27 109 LEU A C 1
ATOM 689 O O . LEU A 1 89 ? 24.704 -21.372 18.259 1.00 25.26 109 LEU A O 1
ATOM 694 N N . ILE A 1 90 ? 26.882 -21.267 18.829 1.00 21.31 110 ILE A N 1
ATOM 695 C CA . ILE A 1 90 ? 26.940 -19.815 18.724 1.00 21.91 110 ILE A CA 1
ATOM 696 C C . ILE A 1 90 ? 27.776 -19.458 17.506 1.00 22.55 110 ILE A C 1
ATOM 697 O O . ILE A 1 90 ? 29.000 -19.685 17.490 1.00 22.58 110 ILE A O 1
ATOM 702 N N . GLN A 1 91 ? 27.111 -18.930 16.482 1.00 19.86 111 GLN A N 1
ATOM 703 C CA . GLN A 1 91 ? 27.757 -18.563 15.226 1.00 19.14 111 GLN A CA 1
ATOM 704 C C . GLN A 1 91 ? 28.233 -17.127 15.306 1.00 23.87 111 GLN A C 1
ATOM 705 O O . GLN A 1 91 ? 27.432 -16.207 15.468 1.00 23.95 111 GLN A O 1
ATOM 711 N N . VAL A 1 92 ? 29.541 -16.944 15.206 1.00 20.49 112 VAL A N 1
ATOM 712 C CA . VAL A 1 92 ? 30.132 -15.611 15.224 1.00 24.25 112 VAL A CA 1
ATOM 713 C C . VAL A 1 92 ? 30.538 -15.246 13.803 1.00 26.29 112 VAL A C 1
ATOM 714 O O . VAL A 1 92 ? 31.164 -16.037 13.095 1.00 21.81 112 VAL A O 1
ATOM 718 N N . TYR A 1 93 ? 30.160 -14.051 13.375 1.00 25.95 113 TYR A N 1
ATOM 719 C CA . TYR A 1 93 ? 30.308 -13.676 11.983 1.00 26.90 113 TYR A CA 1
ATOM 720 C C . TYR A 1 93 ? 30.333 -12.151 11.926 1.00 27.64 113 TYR A C 1
ATOM 721 O O . TYR A 1 93 ? 30.068 -11.485 12.937 1.00 25.87 113 TYR A O 1
ATOM 730 N N . GLN A 1 94 ? 30.636 -11.590 10.758 1.00 30.42 114 GLN A N 1
ATOM 731 C CA . GLN A 1 94 ? 30.449 -10.158 10.558 1.00 31.15 114 GLN A CA 1
ATOM 732 C C . GLN A 1 94 ? 29.522 -9.944 9.384 1.00 33.85 114 GLN A C 1
ATOM 733 O O . GLN A 1 94 ? 29.341 -10.835 8.567 1.00 34.07 114 GLN A O 1
ATOM 739 N N . MET A 1 95 ? 28.931 -8.762 9.292 1.00 34.04 115 MET A N 1
ATOM 740 C CA A MET A 1 95 ? 27.961 -8.521 8.241 1.00 36.08 115 MET A CA 1
ATOM 741 C CA B MET A 1 95 ? 27.963 -8.471 8.240 0.00 36.43 115 MET A CA 1
ATOM 742 C C . MET A 1 95 ? 28.641 -8.312 6.883 1.00 36.88 115 MET A C 1
ATOM 743 O O . MET A 1 95 ? 29.871 -8.186 6.801 1.00 34.65 115 MET A O 1
ATOM 752 N N A ARG A 1 96 ? 27.833 -8.291 5.827 0.37 36.70 116 ARG A N 1
ATOM 753 N N B ARG A 1 96 ? 27.839 -8.300 5.821 0.63 36.08 116 ARG A N 1
ATOM 754 C CA A ARG A 1 96 ? 28.336 -8.307 4.453 0.37 40.55 116 ARG A CA 1
ATOM 755 C CA B ARG A 1 96 ? 28.370 -8.328 4.457 0.63 39.56 116 ARG A CA 1
ATOM 756 C C A ARG A 1 96 ? 29.323 -7.190 4.118 0.37 42.56 116 ARG A C 1
ATOM 757 C C B ARG A 1 96 ? 29.339 -7.190 4.123 0.63 42.81 116 ARG A C 1
ATOM 758 O O A ARG A 1 96 ? 30.374 -7.445 3.533 0.37 43.73 116 ARG A O 1
ATOM 759 O O B ARG A 1 96 ? 30.391 -7.428 3.529 0.63 43.89 116 ARG A O 1
ATOM 774 N N . AL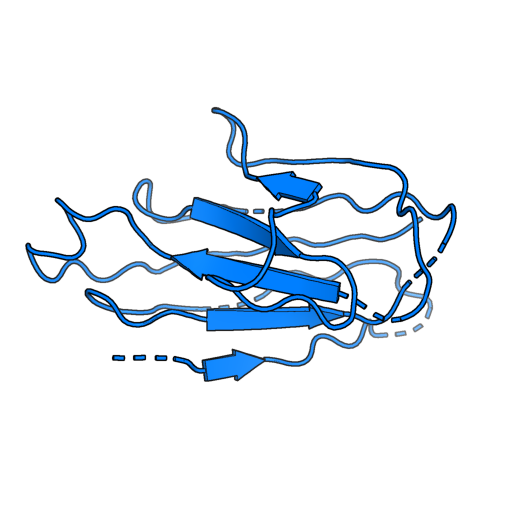A A 1 97 ? 28.984 -5.956 4.480 1.00 40.48 117 ALA A N 1
ATOM 775 C CA . ALA A 1 97 ? 29.823 -4.805 4.115 1.00 43.37 117 ALA A CA 1
ATOM 776 C C . ALA A 1 97 ? 31.277 -4.989 4.570 1.00 37.93 117 ALA A C 1
ATOM 777 O O . ALA A 1 97 ? 32.205 -4.886 3.769 1.00 42.37 117 ALA A O 1
ATOM 779 N N . SER A 1 98 ? 31.476 -5.292 5.847 1.00 34.63 118 SER A N 1
ATOM 780 C CA . SER A 1 98 ? 32.833 -5.448 6.357 1.00 40.28 118 SER A CA 1
ATOM 781 C C . SER A 1 98 ? 33.453 -6.800 5.972 1.00 36.62 118 SER A C 1
ATOM 782 O O . SER A 1 98 ? 34.671 -6.898 5.826 1.00 33.12 118 SER A O 1
ATOM 785 N N . ALA A 1 99 ? 32.624 -7.834 5.809 1.00 31.17 119 ALA A N 1
ATOM 786 C CA . ALA A 1 99 ? 33.105 -9.104 5.260 1.00 35.63 119 ALA A CA 1
ATOM 787 C C . ALA A 1 99 ? 33.691 -8.853 3.879 1.00 37.77 119 ALA A C 1
ATOM 788 O O . ALA A 1 99 ? 34.787 -9.325 3.560 1.00 39.03 119 ALA A O 1
ATOM 790 N N A ARG A 1 100 ? 32.948 -8.091 3.077 0.45 38.68 120 ARG A N 1
ATOM 791 N N B ARG A 1 100 ? 32.967 -8.092 3.063 0.55 38.45 120 ARG A N 1
ATOM 792 C CA A ARG A 1 100 ? 33.337 -7.741 1.714 0.45 44.47 120 ARG A CA 1
ATOM 793 C CA B ARG A 1 100 ? 33.396 -7.810 1.694 0.55 43.84 120 ARG A CA 1
ATOM 794 C C A ARG A 1 100 ? 34.671 -6.997 1.687 0.45 47.71 120 ARG A C 1
ATOM 795 C C B ARG A 1 100 ? 34.655 -6.938 1.639 0.55 48.00 120 ARG A C 1
ATOM 796 O O A ARG A 1 100 ? 35.485 -7.192 0.782 0.45 47.26 120 ARG A O 1
ATOM 797 O O B ARG A 1 100 ? 35.410 -6.990 0.665 0.55 46.63 120 ARG A O 1
ATOM 812 N N . ARG A 1 101 ? 34.889 -6.140 2.680 1.00 49.80 121 ARG A N 1
ATOM 813 C CA . ARG A 1 101 ? 36.121 -5.342 2.744 1.00 50.46 121 ARG A CA 1
ATOM 814 C C . ARG A 1 101 ? 37.284 -6.200 3.251 1.00 45.23 121 ARG A C 1
ATOM 815 O O . ARG A 1 101 ? 38.434 -5.765 3.252 1.00 43.79 121 ARG A O 1
ATOM 823 N N . GLY A 1 102 ? 36.969 -7.422 3.674 1.00 37.67 122 GLY A N 1
ATOM 824 C CA . GLY A 1 102 ? 37.965 -8.359 4.168 1.00 42.94 122 GLY A CA 1
ATOM 825 C C . GLY A 1 102 ? 38.498 -8.035 5.553 1.00 44.93 122 GLY A C 1
ATOM 826 O O . GLY A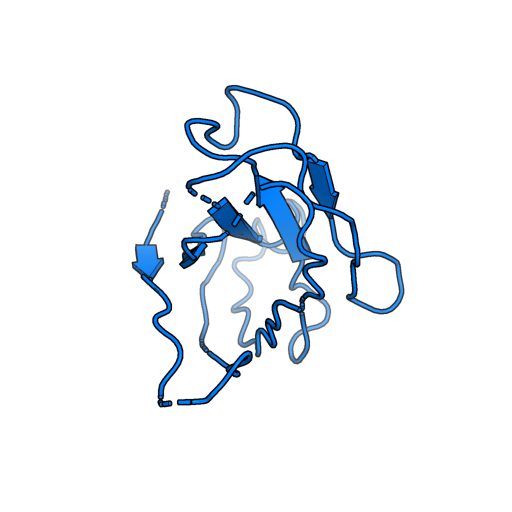 1 102 ? 39.634 -8.379 5.890 1.00 41.98 122 GLY A O 1
ATOM 827 N N . GLU A 1 103 ? 37.679 -7.374 6.365 1.00 41.35 123 GLU A N 1
ATOM 828 C CA . GLU A 1 103 ? 38.108 -6.956 7.693 1.00 37.87 123 GLU A CA 1
ATOM 829 C C . GLU A 1 103 ? 38.410 -8.170 8.578 1.00 37.22 123 GLU A C 1
ATOM 830 O O . GLU A 1 103 ? 37.736 -9.200 8.484 1.00 33.89 123 GLU A O 1
ATOM 836 N N A GLN A 1 104 ? 39.428 -8.046 9.426 0.60 38.18 124 GLN A N 1
ATOM 837 N N B GLN A 1 104 ? 39.428 -8.035 9.423 0.40 38.56 124 GLN A N 1
ATOM 838 C CA A GLN A 1 104 ? 39.705 -9.051 10.449 0.60 38.99 124 GLN A CA 1
ATOM 839 C CA B GLN A 1 104 ? 39.720 -9.016 10.461 0.40 39.17 124 GLN A CA 1
ATOM 840 C C A GLN A 1 104 ? 38.937 -8.712 11.721 0.60 37.87 124 GLN A C 1
ATOM 841 C C B GLN A 1 104 ? 38.865 -8.701 11.682 0.40 37.39 124 GLN A C 1
ATOM 842 O O A GLN A 1 104 ? 38.855 -7.543 12.122 0.60 37.18 124 GLN A O 1
ATOM 843 O O B GLN A 1 104 ? 38.644 -7.531 12.009 0.40 37.94 124 GLN A O 1
ATOM 854 N N . VAL A 1 105 ? 38.392 -9.739 12.361 1.00 30.11 125 VAL A N 1
ATOM 855 C CA . VAL A 1 105 ? 37.484 -9.549 13.476 1.00 33.31 125 VAL A CA 1
ATOM 856 C C . VAL A 1 105 ? 37.955 -10.251 14.751 1.00 31.69 125 VAL A C 1
ATOM 857 O O . VAL A 1 105 ? 37.450 -11.315 15.103 1.00 29.60 125 VAL A O 1
ATOM 861 N N . PRO A 1 106 ? 38.925 -9.643 15.453 1.00 34.22 126 PRO A N 1
ATOM 862 C CA . PRO A 1 106 ? 39.326 -10.189 16.752 1.00 33.62 126 PRO A CA 1
ATOM 863 C C . PRO A 1 106 ? 38.166 -9.983 17.688 1.00 27.76 126 PRO A C 1
ATOM 864 O O . PRO A 1 106 ? 37.508 -8.942 17.606 1.00 30.46 126 PRO A O 1
ATOM 868 N N . HIS A 1 107 ? 37.895 -10.951 18.553 1.00 21.50 127 HIS A N 1
ATOM 869 C CA . HIS A 1 107 ? 36.734 -10.840 19.418 1.00 29.84 127 HIS A CA 1
ATOM 870 C C . HIS A 1 107 ? 36.926 -11.703 20.635 1.00 31.18 127 HIS A C 1
ATOM 871 O O . HIS A 1 107 ? 37.762 -12.606 20.648 1.00 31.31 127 HIS A O 1
ATOM 878 N N . SER A 1 108 ? 36.139 -11.400 21.657 1.00 31.14 128 SER A N 1
ATOM 879 C CA A SER A 1 108 ? 36.046 -12.242 22.833 0.49 33.44 128 SER A CA 1
ATOM 880 C CA B SER A 1 108 ? 36.034 -12.221 22.852 0.51 33.54 128 SER A CA 1
ATOM 881 C C . SER A 1 108 ? 34.586 -12.659 22.985 1.00 35.60 128 SER A C 1
ATOM 882 O O . SER A 1 108 ? 33.682 -11.841 22.827 1.00 40.28 128 SER A O 1
ATOM 887 N N . LEU A 1 109 ? 34.361 -13.939 23.278 1.00 26.35 129 LEU A N 1
ATOM 888 C CA . LEU A 1 109 ? 33.011 -14.440 23.500 1.00 22.47 129 LEU A CA 1
ATOM 889 C C . LEU A 1 109 ? 32.919 -14.966 24.913 1.00 29.98 129 LEU A C 1
ATOM 890 O O . LEU A 1 109 ? 33.621 -15.924 25.282 1.00 29.70 129 LEU A O 1
ATOM 895 N N . ALA A 1 110 ? 32.076 -14.329 25.718 1.00 26.41 130 ALA A N 1
ATOM 896 C CA . ALA A 1 110 ? 31.843 -14.791 27.085 1.00 27.23 130 ALA A CA 1
ATOM 897 C C . ALA A 1 110 ? 30.517 -15.542 27.119 1.00 32.54 130 ALA A C 1
ATOM 898 O O . ALA A 1 110 ? 29.475 -15.008 26.724 1.00 31.07 130 ALA A O 1
ATOM 900 N N . VAL A 1 111 ? 30.549 -16.787 27.569 1.00 27.54 131 VAL A N 1
ATOM 901 C CA A VAL A 1 111 ? 29.327 -17.569 27.659 0.45 27.88 131 VAL A CA 1
ATOM 902 C CA B VAL A 1 111 ? 29.323 -17.576 27.666 0.55 27.65 131 VAL A CA 1
ATOM 903 C C . VAL A 1 111 ? 29.183 -18.160 29.061 1.00 32.17 131 VAL A C 1
ATOM 904 O O . VAL A 1 111 ? 30.172 -18.601 29.673 1.00 28.59 131 VAL A O 1
ATOM 911 N N . SER A 1 112 ? 27.962 -18.129 29.585 1.00 26.46 132 SER A N 1
ATOM 912 C CA . SER A 1 112 ? 27.687 -18.725 30.884 1.00 31.11 132 SER A CA 1
ATOM 913 C C . SER A 1 112 ? 26.331 -19.408 30.853 1.00 38.52 132 SER A C 1
ATOM 914 O O . SER A 1 112 ? 25.452 -19.026 30.075 1.00 35.68 132 SER A O 1
ATOM 917 N N . ILE A 1 113 ? 26.182 -20.434 31.685 1.00 33.54 133 ILE A N 1
ATOM 918 C CA . ILE A 1 113 ? 24.953 -21.213 31.741 1.00 37.75 133 ILE A CA 1
ATOM 919 C C . ILE A 1 113 ? 24.592 -21.411 33.189 1.00 46.60 133 ILE A C 1
ATOM 920 O O . ILE A 1 113 ? 25.428 -21.832 33.984 1.00 52.95 133 ILE A O 1
ATOM 925 N N . GLN A 1 114 ? 23.353 -21.097 33.541 1.00 47.56 134 GLN A N 1
ATOM 926 C CA . GLN A 1 114 ? 22.898 -21.299 34.913 1.00 52.23 134 GLN A CA 1
ATOM 927 C C . GLN A 1 114 ? 21.447 -21.745 34.977 1.00 43.46 134 GLN A C 1
ATOM 928 O O . GLN A 1 114 ? 20.682 -21.549 34.039 1.00 37.07 134 GLN A O 1
#